Protein AF-A0AB37HVE2-F1 (afdb_monomer_lite)

Secondary structure (DSSP, 8-state):
-HHHHHHHHHHHHHHHHHHHHHHHHHHHHHHHH---EEEEEPPTT-EEEETTEEEEEEEEEEEEETTEEEEEEEEEEEEETT--TTHHHHHHHHEEEEETTEEE----EEEEEEEEEE-SSTTEEEEEEEEEEEEE-TTTTSEEEEEEEEEEEETTEEEEEEEEEEEETTEE-

Sequence (173 aa):
MKKTLVITVLVVLIISIGSIGYRQYVKANEKFTDYELKKEEIQLNHNHEISVGKLKISNLDAYTVSNEITIDMDMTILKNKGSKDEFEKNLDGAFILLVDDLYDTSGGKYELKNSKYKTASVTYDKYEARLSFSTNLDNIKGKHKLKVVYLDRNGHKLKKLYLPIRVDGGKIV

Structure (mmCIF, N/CA/C/O backbone):
data_AF-A0AB37HVE2-F1
#
_entry.id   AF-A0AB37HVE2-F1
#
loop_
_atom_site.group_PDB
_atom_site.id
_atom_site.type_symbol
_atom_site.label_atom_id
_atom_site.label_alt_id
_atom_site.label_comp_id
_atom_site.label_asym_id
_atom_site.label_entity_id
_atom_site.label_seq_id
_atom_site.pdbx_PDB_ins_code
_atom_site.Cartn_x
_atom_site.Cartn_y
_atom_site.Cartn_z
_atom_site.occupancy
_atom_site.B_iso_or_equiv
_atom_site.auth_seq_id
_atom_site.auth_comp_id
_atom_site.auth_asym_id
_atom_site.auth_atom_id
_atom_site.pdbx_PDB_model_num
ATOM 1 N N . MET A 1 1 ? -27.676 -40.893 53.758 1.00 58.78 1 MET A N 1
ATOM 2 C CA . MET A 1 1 ? -27.750 -39.423 53.572 1.00 58.78 1 MET A CA 1
ATOM 3 C C . MET A 1 1 ? -26.410 -38.766 53.238 1.00 58.78 1 MET A C 1
ATOM 5 O O . MET A 1 1 ? -26.345 -38.134 52.195 1.00 58.78 1 MET A O 1
ATOM 9 N N . LYS A 1 2 ? -25.333 -38.925 54.031 1.00 61.59 2 LYS A N 1
ATOM 10 C CA . LYS A 1 2 ? -24.043 -38.240 53.763 1.00 61.59 2 LYS A CA 1
ATOM 11 C C . LYS A 1 2 ? -23.417 -38.547 52.386 1.00 61.59 2 LYS A C 1
ATOM 13 O O . LYS A 1 2 ? -22.980 -37.623 51.718 1.00 61.59 2 LYS A O 1
ATOM 18 N N . LYS A 1 3 ? -23.425 -39.809 51.926 1.00 60.00 3 LYS A N 1
ATOM 19 C CA . LYS A 1 3 ? -22.863 -40.196 50.609 1.00 60.00 3 LYS A CA 1
ATOM 20 C C . LYS A 1 3 ? -23.624 -39.585 49.424 1.00 60.00 3 LYS A C 1
ATOM 22 O O . LYS A 1 3 ? -22.999 -39.081 48.502 1.00 60.00 3 LYS A O 1
ATOM 27 N N . THR A 1 4 ? -24.956 -39.586 49.477 1.00 72.38 4 THR A N 1
ATOM 28 C CA . THR A 1 4 ? -25.814 -39.004 48.434 1.00 72.38 4 THR A CA 1
ATOM 29 C C . THR A 1 4 ? -25.594 -37.498 48.318 1.00 72.38 4 THR A C 1
ATOM 31 O O . THR A 1 4 ? -25.423 -36.999 47.217 1.00 72.38 4 THR A O 1
ATOM 34 N N . LEU A 1 5 ? -25.496 -36.793 49.452 1.00 75.12 5 LEU A N 1
ATOM 35 C CA . LEU A 1 5 ? -25.232 -35.352 49.481 1.00 75.12 5 LEU A CA 1
ATOM 36 C C . LEU A 1 5 ? -23.874 -35.002 48.848 1.00 75.12 5 LEU A C 1
ATOM 38 O O . LEU A 1 5 ? -23.789 -34.074 48.051 1.00 75.12 5 LEU A O 1
ATOM 42 N N . VAL A 1 6 ? -22.825 -35.771 49.162 1.00 76.19 6 VAL A N 1
ATOM 43 C CA . VAL A 1 6 ? -21.477 -35.568 48.602 1.00 76.19 6 VAL A CA 1
ATOM 44 C C . VAL A 1 6 ? -21.468 -35.775 47.087 1.00 76.19 6 VAL A C 1
ATOM 46 O O . VAL A 1 6 ? -20.886 -34.965 46.372 1.00 76.19 6 VAL A O 1
ATOM 49 N N . ILE A 1 7 ? -22.151 -36.810 46.588 1.00 77.25 7 ILE A N 1
ATOM 50 C CA . ILE A 1 7 ? -22.253 -37.077 45.147 1.00 77.25 7 ILE A CA 1
ATOM 51 C C . ILE A 1 7 ? -22.997 -35.939 44.439 1.00 77.25 7 ILE A C 1
ATOM 53 O O . ILE A 1 7 ? -22.519 -35.446 43.420 1.00 77.25 7 ILE A O 1
ATOM 57 N N . THR A 1 8 ? -24.116 -35.466 44.993 1.00 78.44 8 THR A N 1
ATOM 58 C CA . THR A 1 8 ? -24.881 -34.359 44.401 1.00 78.44 8 THR A CA 1
ATOM 59 C C . THR A 1 8 ? -24.060 -33.070 44.339 1.00 78.44 8 THR A C 1
ATOM 61 O O . THR A 1 8 ? -24.053 -32.401 43.309 1.00 78.44 8 THR A O 1
ATOM 64 N N . VAL A 1 9 ? -23.315 -32.741 45.401 1.00 78.94 9 VAL A N 1
ATOM 65 C CA . VAL A 1 9 ? -22.425 -31.567 45.418 1.00 78.94 9 VAL A CA 1
ATOM 66 C C . VAL A 1 9 ? -21.319 -31.699 44.367 1.00 78.94 9 VAL A C 1
ATOM 68 O O . VAL A 1 9 ? -21.040 -30.733 43.659 1.00 78.94 9 VAL A O 1
ATOM 71 N N . LEU A 1 10 ? -20.733 -32.890 44.206 1.00 77.50 10 LEU A N 1
ATOM 72 C CA . LEU A 1 10 ? 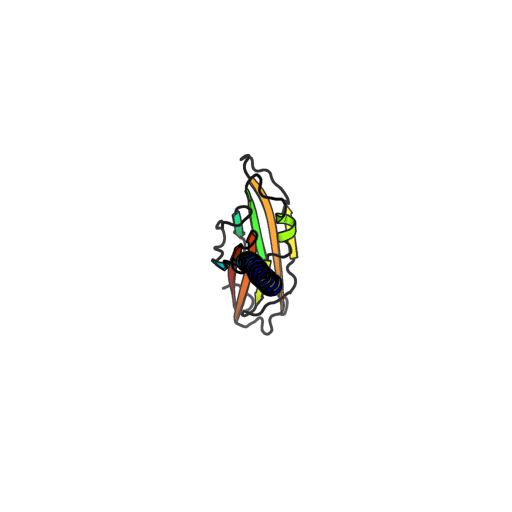-19.679 -33.134 43.219 1.00 77.50 10 LEU A CA 1
ATOM 73 C C . LEU A 1 10 ? -20.185 -32.952 41.779 1.00 77.50 10 LEU A C 1
ATOM 75 O O . LEU A 1 10 ? -19.526 -32.307 40.967 1.00 77.50 10 LEU A O 1
ATOM 79 N N . VAL A 1 11 ? -21.377 -33.473 41.476 1.00 80.75 11 VAL A N 1
ATOM 80 C CA . VAL A 1 11 ? -22.006 -33.352 40.151 1.00 80.75 11 VAL A CA 1
ATOM 81 C C . VAL A 1 11 ? -22.309 -31.889 39.821 1.00 80.75 11 VAL A C 1
ATOM 83 O O . VAL A 1 11 ? -21.986 -31.428 38.727 1.00 80.75 11 VAL A O 1
ATOM 86 N N . VAL A 1 12 ? -22.856 -31.129 40.775 1.00 80.81 1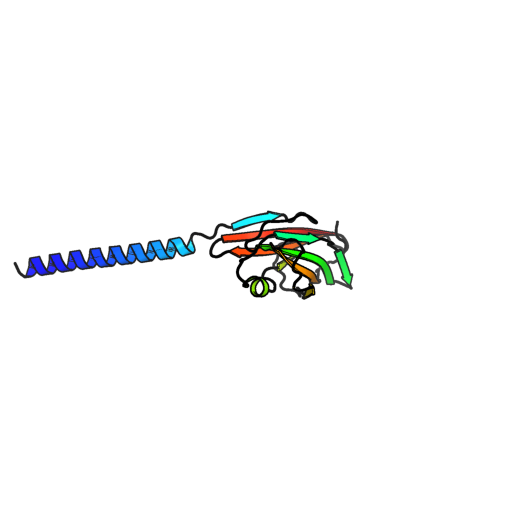2 VAL A N 1
ATOM 87 C CA . VAL A 1 12 ? -23.128 -29.693 40.591 1.00 80.81 12 VAL A CA 1
ATOM 88 C C . VAL A 1 12 ? -21.833 -28.909 40.366 1.00 80.81 12 VAL A C 1
ATOM 90 O O . VAL A 1 12 ? -21.795 -28.028 39.504 1.00 80.81 12 VAL A O 1
ATOM 93 N N . LEU A 1 13 ? -20.754 -29.247 41.076 1.00 77.62 13 LEU A N 1
ATOM 94 C CA . LEU A 1 13 ? -19.455 -28.592 40.913 1.00 77.62 13 LEU A CA 1
ATOM 95 C C . LEU A 1 13 ? -18.873 -28.828 39.509 1.00 77.62 13 LEU A C 1
ATOM 97 O O . LEU A 1 13 ? -18.438 -27.880 38.859 1.00 77.62 13 LEU A O 1
ATOM 101 N N . ILE A 1 14 ? -18.925 -30.069 39.013 1.00 78.31 14 ILE A N 1
ATOM 102 C CA . ILE A 1 14 ? -18.429 -30.444 37.678 1.00 78.31 14 ILE A CA 1
ATOM 103 C C . ILE A 1 14 ? -19.202 -29.703 36.582 1.00 78.31 14 ILE A C 1
ATOM 105 O O . ILE A 1 14 ? -18.589 -29.115 35.690 1.00 78.31 14 ILE A O 1
ATOM 109 N N . ILE A 1 15 ? -20.536 -29.667 36.670 1.00 78.62 15 ILE A N 1
ATOM 110 C CA . ILE A 1 15 ? -21.380 -28.943 35.706 1.00 78.62 15 ILE A CA 1
ATOM 111 C C . ILE A 1 15 ? -21.066 -27.443 35.740 1.00 78.62 15 ILE A C 1
ATOM 113 O O . ILE A 1 15 ? -20.951 -26.809 34.689 1.00 78.62 15 ILE A O 1
ATOM 117 N N . SER A 1 16 ? -20.872 -26.871 36.930 1.00 71.56 16 SER A N 1
ATOM 118 C CA . SER A 1 16 ? -20.556 -25.448 37.097 1.00 71.56 16 SER A CA 1
ATOM 119 C C . SER A 1 16 ? -19.202 -25.089 36.476 1.00 71.56 16 SER A C 1
ATOM 121 O O . SER A 1 16 ? -19.110 -24.124 35.717 1.00 71.56 16 SER A O 1
ATOM 123 N N . ILE A 1 17 ? -18.166 -25.898 36.723 1.00 77.50 17 ILE A N 1
ATOM 124 C CA . ILE A 1 17 ? -16.824 -25.706 36.151 1.00 77.50 17 ILE A CA 1
ATOM 125 C C . ILE A 1 17 ? -16.862 -25.864 34.626 1.00 77.50 17 ILE A C 1
ATOM 127 O O . ILE A 1 17 ? -16.314 -25.021 33.916 1.00 77.50 17 ILE A O 1
ATOM 131 N N . GLY A 1 18 ? -17.565 -26.879 34.110 1.00 71.69 18 GLY A N 1
ATOM 132 C CA . GLY A 1 18 ? -17.742 -27.080 32.669 1.00 71.69 18 GLY A CA 1
ATOM 133 C C . GLY A 1 18 ? -18.472 -25.916 31.992 1.00 71.69 18 GLY A C 1
ATOM 134 O O . GLY A 1 18 ? -18.054 -25.457 30.933 1.00 71.69 18 GLY A O 1
ATOM 135 N N . SER A 1 19 ? -19.501 -25.362 32.638 1.00 73.69 19 SER A N 1
ATOM 136 C CA . SER A 1 19 ? -20.254 -24.203 32.134 1.00 73.69 19 SER A CA 1
ATOM 137 C C . SER A 1 19 ? -19.402 -22.933 32.070 1.00 73.69 19 SER A C 1
ATOM 139 O O . SER A 1 19 ? -19.464 -22.182 31.095 1.00 73.69 19 SER A O 1
ATOM 141 N N . ILE A 1 20 ? -18.595 -22.683 33.107 1.00 79.12 20 ILE A N 1
ATOM 142 C CA . ILE A 1 20 ? -17.684 -21.531 33.170 1.00 79.12 20 ILE A CA 1
ATOM 143 C C . ILE A 1 20 ? -16.569 -21.688 32.133 1.00 79.12 20 ILE A C 1
ATOM 145 O O . ILE A 1 20 ? -16.281 -20.741 31.401 1.00 79.12 20 ILE A O 1
ATOM 149 N N . GLY A 1 21 ? -15.989 -22.886 32.027 1.00 69.88 21 GLY A N 1
ATOM 150 C CA . GLY A 1 21 ? -14.978 -23.220 31.025 1.00 69.88 21 GLY A CA 1
ATOM 151 C C . GLY A 1 21 ? -15.497 -23.037 29.600 1.00 69.88 21 GLY A C 1
ATOM 152 O O . GLY A 1 21 ? -14.840 -22.383 28.796 1.00 69.88 21 GLY A O 1
ATOM 153 N N . TYR A 1 22 ? -16.712 -23.508 29.309 1.00 70.56 22 TYR A N 1
ATOM 154 C CA . TYR A 1 22 ? -17.354 -23.324 28.007 1.00 70.56 22 TYR A CA 1
ATOM 155 C C . TYR A 1 22 ? -17.622 -21.847 27.692 1.00 70.56 22 TYR A C 1
ATOM 157 O O . TYR A 1 22 ? -17.319 -21.394 26.594 1.00 70.56 22 TYR A O 1
ATOM 165 N N . ARG A 1 23 ? -18.111 -21.049 28.652 1.00 70.06 23 ARG A N 1
ATOM 166 C CA . ARG A 1 23 ? -18.291 -19.598 28.448 1.00 70.06 23 ARG A CA 1
ATOM 167 C C . ARG A 1 23 ? -16.971 -18.875 28.193 1.00 70.06 23 ARG A C 1
ATOM 169 O O . ARG A 1 23 ? -16.925 -17.996 27.340 1.00 70.06 23 ARG A O 1
ATOM 176 N N . GLN A 1 24 ? -15.909 -19.228 28.917 1.00 67.88 24 GLN A N 1
ATOM 177 C CA . GLN A 1 24 ? -14.571 -18.669 28.697 1.00 67.88 24 GLN A CA 1
ATOM 178 C C . GLN A 1 24 ? -14.021 -19.083 27.326 1.00 67.88 24 GLN A C 1
ATOM 180 O O . GLN A 1 24 ? -13.459 -18.246 26.627 1.00 67.88 24 GLN A O 1
ATOM 185 N N . TYR A 1 25 ? -14.243 -20.337 26.920 1.00 66.88 25 TYR A N 1
ATOM 186 C CA . TYR A 1 25 ? -13.885 -20.853 25.601 1.00 66.88 25 TYR A CA 1
ATOM 187 C C . TYR A 1 25 ? -14.626 -20.113 24.483 1.00 66.88 25 TYR A C 1
ATOM 189 O O . TYR A 1 25 ? -13.975 -19.590 23.588 1.00 66.88 25 TYR A O 1
ATOM 197 N N . VAL A 1 26 ? -15.954 -19.978 24.562 1.00 66.31 26 VAL A N 1
ATOM 198 C CA . VAL A 1 26 ? -16.757 -19.228 23.578 1.00 66.31 26 VAL A CA 1
ATOM 199 C C . VAL A 1 26 ? -16.319 -17.767 23.520 1.00 66.31 26 VAL A C 1
ATOM 201 O O . VAL A 1 26 ? -16.065 -17.260 22.438 1.00 66.31 26 VAL A O 1
ATOM 204 N N . LYS A 1 27 ? -16.120 -17.109 24.667 1.00 65.75 27 LYS A N 1
ATOM 205 C CA . LYS A 1 27 ? -15.671 -15.709 24.731 1.00 65.75 27 LYS A CA 1
ATOM 206 C C . LYS A 1 27 ? -14.254 -15.508 24.183 1.00 65.75 27 LYS A C 1
ATOM 208 O O . LYS A 1 27 ? -13.944 -14.447 23.643 1.00 65.75 27 LYS A O 1
ATOM 213 N N . ALA A 1 28 ? -13.373 -16.495 24.347 1.00 58.66 28 ALA A N 1
ATOM 214 C CA . ALA A 1 28 ? -12.056 -16.490 23.722 1.00 58.66 28 ALA A CA 1
ATOM 215 C C . ALA A 1 28 ? -12.180 -16.711 22.211 1.00 58.66 28 ALA A C 1
ATOM 217 O O . ALA A 1 28 ? -11.572 -15.974 21.446 1.00 58.66 28 ALA A O 1
ATOM 218 N N . ASN A 1 29 ? -13.010 -17.660 21.777 1.00 54.19 29 ASN A N 1
ATOM 219 C CA . ASN A 1 29 ? -13.188 -17.975 20.366 1.00 54.19 29 ASN A CA 1
ATOM 220 C C . ASN A 1 29 ? -13.868 -16.826 19.607 1.00 54.19 29 ASN A C 1
ATOM 222 O O . ASN A 1 29 ? -13.392 -16.457 18.544 1.00 54.19 29 ASN A O 1
ATOM 226 N N . GLU A 1 30 ? -14.880 -16.163 20.171 1.00 56.31 30 GLU A N 1
ATOM 227 C CA . GLU A 1 30 ? -15.478 -14.936 19.613 1.00 56.31 30 GLU A CA 1
ATOM 228 C C . GLU A 1 30 ? -14.417 -13.850 19.361 1.00 56.31 30 GLU A C 1
ATOM 230 O O . GLU A 1 30 ? -14.417 -13.228 18.305 1.00 56.31 30 GLU A O 1
ATOM 235 N N . LYS A 1 31 ? -13.427 -13.693 20.255 1.00 52.41 31 LYS A N 1
ATOM 236 C CA . LYS A 1 31 ? -12.290 -12.779 20.028 1.00 52.41 31 LYS A CA 1
ATOM 237 C C . LYS A 1 31 ? -11.353 -13.213 18.894 1.00 52.41 31 LYS A C 1
ATOM 239 O O . LYS A 1 31 ? -10.657 -12.367 18.344 1.00 52.41 31 LYS A O 1
ATOM 244 N N . PHE A 1 32 ? -11.289 -14.499 18.553 1.00 50.22 32 PHE A N 1
ATOM 245 C CA . PHE A 1 32 ? -10.448 -15.008 17.460 1.00 50.22 32 PHE A CA 1
ATOM 246 C C . PHE A 1 32 ? -11.199 -15.165 16.130 1.00 50.22 32 PHE A C 1
ATOM 248 O O . PHE A 1 32 ? -10.555 -15.184 15.085 1.00 50.22 32 PHE A O 1
ATOM 255 N N . THR A 1 33 ? -12.533 -15.252 16.141 1.00 49.50 33 THR A N 1
ATOM 256 C CA . THR A 1 33 ? -13.334 -15.527 14.930 1.00 49.50 33 THR A CA 1
ATOM 257 C C . THR A 1 33 ? -13.711 -14.259 14.148 1.00 49.50 33 THR A C 1
ATOM 259 O O . THR A 1 33 ? -14.178 -14.355 13.019 1.00 49.50 33 THR A O 1
ATOM 262 N N . ASP A 1 34 ? -13.449 -13.069 14.693 1.00 53.66 34 ASP A N 1
ATOM 263 C CA . ASP A 1 34 ? -13.893 -11.782 14.130 1.00 53.66 34 ASP A CA 1
ATOM 264 C C . ASP A 1 34 ? -12.927 -11.145 13.105 1.00 53.66 34 ASP A C 1
ATOM 266 O O . ASP A 1 34 ? -12.991 -9.941 12.840 1.00 53.66 34 ASP A O 1
ATOM 270 N N . TYR A 1 35 ? -12.037 -11.935 12.491 1.00 57.47 35 TYR A N 1
ATOM 271 C CA . TYR A 1 35 ? -11.183 -11.453 11.399 1.00 57.47 35 TYR A CA 1
ATOM 272 C C . TYR A 1 35 ? -11.958 -11.347 10.083 1.00 57.47 35 TYR A C 1
ATOM 274 O O . TYR A 1 35 ? -11.828 -12.168 9.175 1.00 57.47 35 TYR A O 1
ATOM 282 N N . GLU A 1 36 ? -12.758 -10.292 9.957 1.00 65.00 36 GLU A N 1
ATOM 283 C CA . GLU A 1 36 ? -13.361 -9.908 8.684 1.00 65.00 36 GLU A CA 1
ATOM 284 C C . GLU A 1 36 ? -12.275 -9.298 7.779 1.00 65.00 36 GLU A C 1
ATOM 286 O O . GLU A 1 36 ? -11.819 -8.175 8.012 1.00 65.00 36 GLU A O 1
ATOM 291 N N . LEU A 1 37 ? -11.847 -10.046 6.751 1.00 75.25 37 LEU A N 1
ATOM 292 C CA . LEU A 1 37 ? -10.936 -9.551 5.717 1.00 75.25 37 LEU A CA 1
ATOM 293 C C . LEU A 1 37 ? -11.727 -8.912 4.572 1.00 75.25 37 LEU A C 1
ATOM 295 O O . LEU A 1 37 ? -12.303 -9.613 3.738 1.00 75.25 37 LEU A O 1
ATOM 299 N N . LYS A 1 38 ? -11.673 -7.584 4.463 1.00 82.94 38 LYS A N 1
ATOM 300 C CA . LYS A 1 38 ? -12.159 -6.860 3.275 1.00 82.94 38 LYS A CA 1
ATOM 301 C C . LYS A 1 38 ? -11.013 -6.606 2.308 1.00 82.94 38 LYS A C 1
ATOM 303 O O . LYS A 1 38 ? -9.920 -6.250 2.737 1.00 82.94 38 LYS A O 1
ATOM 308 N N . LYS A 1 39 ? -11.253 -6.780 1.008 1.00 87.56 39 LYS A N 1
ATOM 309 C CA . LYS A 1 39 ? -10.282 -6.477 -0.053 1.00 87.56 39 LYS A CA 1
ATOM 310 C C . LYS A 1 39 ? -10.817 -5.344 -0.916 1.00 87.56 39 LYS A C 1
ATOM 312 O O . LYS A 1 39 ? -11.971 -5.393 -1.326 1.00 87.56 39 LYS A O 1
ATOM 317 N N . GLU A 1 40 ? -9.975 -4.364 -1.202 1.00 90.88 40 GLU A N 1
ATOM 318 C CA . GLU A 1 40 ? -10.311 -3.214 -2.038 1.00 90.88 40 GLU A CA 1
ATOM 319 C C . GLU A 1 40 ? -9.146 -2.896 -2.974 1.00 90.88 40 GLU A C 1
ATOM 321 O O . GLU A 1 40 ? -7.990 -2.887 -2.551 1.00 90.88 40 GLU A O 1
ATOM 326 N N . GLU A 1 41 ? -9.450 -2.665 -4.247 1.00 92.94 41 GLU A N 1
ATOM 327 C CA . GLU A 1 41 ? -8.459 -2.215 -5.221 1.00 92.94 41 GLU A CA 1
ATOM 328 C C . GLU A 1 41 ? -8.235 -0.705 -5.079 1.00 92.94 41 GLU A C 1
ATOM 330 O O . GLU A 1 41 ? -9.190 0.072 -5.011 1.00 92.94 41 GLU A O 1
ATOM 335 N N . ILE A 1 42 ? -6.970 -0.295 -5.026 1.00 92.06 42 ILE A N 1
ATOM 336 C CA . ILE A 1 42 ? -6.573 1.108 -4.989 1.00 92.06 42 ILE A CA 1
ATOM 337 C C . ILE A 1 42 ? -6.738 1.686 -6.390 1.00 92.06 42 ILE A C 1
ATOM 339 O O . ILE A 1 42 ? -6.110 1.234 -7.345 1.00 92.06 42 ILE A O 1
ATOM 343 N N . GLN A 1 43 ? -7.537 2.741 -6.483 1.00 93.62 43 GLN A N 1
ATOM 344 C CA . GLN A 1 43 ? -7.658 3.571 -7.666 1.00 93.62 43 GLN A CA 1
ATOM 345 C C . GLN A 1 43 ? -6.729 4.767 -7.487 1.00 93.62 43 GLN A C 1
ATOM 347 O O . GLN A 1 43 ? -6.860 5.547 -6.541 1.00 93.62 43 GLN A O 1
ATOM 352 N N . LEU A 1 44 ? -5.772 4.926 -8.401 1.00 92.56 44 LEU A N 1
ATOM 353 C CA . LEU A 1 44 ? -4.849 6.055 -8.343 1.00 92.56 44 LEU A CA 1
ATOM 354 C C . LEU A 1 44 ? -5.618 7.377 -8.315 1.00 92.56 44 LEU A C 1
ATOM 356 O O . LEU A 1 44 ? -6.646 7.550 -8.970 1.00 92.56 44 LEU A O 1
ATOM 360 N N . ASN A 1 45 ? -5.094 8.320 -7.545 1.00 93.94 45 ASN A N 1
ATOM 361 C CA . ASN A 1 45 ? -5.657 9.643 -7.322 1.00 93.94 45 ASN A CA 1
ATOM 362 C C . ASN A 1 45 ? -7.032 9.688 -6.623 1.00 93.94 45 ASN A C 1
ATOM 364 O O . ASN A 1 45 ? -7.576 10.785 -6.473 1.00 93.94 45 ASN A O 1
ATOM 368 N N . HIS A 1 46 ? -7.549 8.561 -6.126 1.00 94.31 46 HIS A N 1
ATOM 369 C CA . HIS A 1 46 ? -8.802 8.487 -5.374 1.00 94.31 46 HIS A CA 1
ATOM 370 C C . HIS A 1 46 ? -8.559 8.294 -3.872 1.00 94.31 46 HIS A C 1
ATOM 372 O O . HIS A 1 46 ? -7.515 7.805 -3.443 1.00 94.31 46 HIS A O 1
ATOM 378 N N . ASN A 1 47 ? -9.535 8.724 -3.068 1.00 93.12 47 ASN A N 1
ATOM 379 C CA . ASN A 1 47 ? -9.515 8.523 -1.623 1.00 93.12 47 ASN A CA 1
ATOM 380 C C . ASN A 1 47 ? -10.150 7.177 -1.276 1.00 93.12 47 ASN A C 1
ATOM 382 O O . ASN A 1 47 ? -11.276 6.899 -1.683 1.00 93.12 47 ASN A O 1
ATOM 386 N N . HIS A 1 48 ? -9.465 6.415 -0.436 1.00 91.06 48 HIS A N 1
ATOM 387 C CA . HIS A 1 48 ? -9.917 5.148 0.107 1.00 91.06 48 HIS A CA 1
ATOM 388 C C . HIS A 1 48 ? -10.063 5.259 1.623 1.00 91.06 48 HIS A C 1
ATOM 390 O O . HIS A 1 48 ? -9.148 5.713 2.312 1.00 91.06 48 HIS A O 1
ATOM 396 N N . GLU A 1 49 ? -11.214 4.853 2.153 1.00 88.62 49 GLU A N 1
ATOM 397 C CA . GLU A 1 49 ? -11.463 4.888 3.597 1.00 88.62 49 GLU A CA 1
ATOM 398 C C . GLU A 1 49 ? -10.580 3.855 4.314 1.00 88.62 49 GLU A C 1
ATOM 400 O O . GLU A 1 49 ? -10.552 2.680 3.935 1.00 88.62 49 GLU A O 1
ATOM 405 N N . ILE A 1 50 ? -9.883 4.286 5.359 1.00 84.19 50 ILE A N 1
ATOM 406 C CA . ILE A 1 50 ? -9.045 3.464 6.237 1.00 84.19 50 ILE A CA 1
ATOM 407 C C . ILE A 1 50 ? -9.387 3.773 7.701 1.00 84.19 50 ILE A C 1
ATOM 409 O O . ILE A 1 50 ? -10.046 4.766 8.008 1.00 84.19 50 ILE A O 1
ATOM 413 N N . SER A 1 51 ? -8.940 2.943 8.636 1.00 80.69 51 SER A N 1
ATOM 414 C CA . SER A 1 51 ? -9.310 3.026 10.056 1.00 80.69 51 SER A CA 1
ATOM 415 C C . SER A 1 51 ? -9.054 4.386 10.710 1.00 80.69 51 SER A C 1
ATOM 417 O O . SER A 1 51 ? -9.813 4.809 11.582 1.00 80.69 51 SER A O 1
ATOM 419 N N . VAL A 1 52 ? -8.008 5.086 10.273 1.00 80.25 52 VAL A N 1
ATOM 420 C CA . VAL A 1 52 ? -7.598 6.387 10.818 1.00 80.25 52 VAL A CA 1
ATOM 421 C C . VAL A 1 52 ? -8.110 7.583 10.008 1.00 80.25 52 VAL A C 1
ATOM 423 O O . VAL A 1 52 ? -7.944 8.721 10.446 1.00 80.25 52 VAL A O 1
ATOM 426 N N . GLY A 1 53 ? -8.731 7.368 8.845 1.00 85.00 53 GLY A N 1
ATOM 427 C CA . GLY A 1 53 ? -9.131 8.443 7.939 1.00 85.00 53 GLY A CA 1
ATOM 428 C C . GLY A 1 53 ? -9.160 8.006 6.478 1.00 85.00 53 GLY A C 1
ATOM 429 O O . GLY A 1 53 ? -9.761 6.991 6.148 1.00 85.00 53 GLY A O 1
ATOM 430 N N . LYS A 1 54 ? -8.517 8.767 5.590 1.00 88.31 54 LYS A N 1
ATOM 431 C CA . LYS A 1 54 ? -8.516 8.486 4.144 1.00 88.31 54 LYS A CA 1
ATOM 432 C C . LYS A 1 54 ? -7.103 8.348 3.603 1.00 88.31 54 LYS A C 1
ATOM 434 O O . LYS A 1 54 ? -6.280 9.219 3.867 1.00 88.31 54 LYS A O 1
ATOM 439 N N . LEU A 1 55 ? -6.858 7.298 2.826 1.00 89.25 55 LEU A N 1
ATOM 440 C CA . LEU A 1 55 ? -5.627 7.049 2.079 1.00 89.25 55 LEU A CA 1
ATOM 441 C C . LEU A 1 55 ? -5.814 7.430 0.611 1.00 89.25 55 LEU A C 1
ATOM 443 O O . LEU A 1 55 ? -6.796 7.037 -0.011 1.00 89.25 55 LEU A O 1
ATOM 447 N N . LYS A 1 56 ? -4.835 8.121 0.039 1.00 92.69 56 LYS A N 1
ATOM 448 C CA . LYS A 1 56 ? -4.717 8.358 -1.398 1.00 92.69 56 LYS A CA 1
ATOM 449 C C . LYS A 1 56 ? -3.314 7.984 -1.859 1.00 92.69 56 LYS A C 1
ATOM 451 O O . LYS A 1 56 ? -2.341 8.418 -1.246 1.00 92.69 56 LYS A O 1
ATOM 456 N N . ILE A 1 57 ? -3.234 7.223 -2.948 1.00 91.81 57 ILE A N 1
ATOM 457 C CA . ILE A 1 57 ? -1.988 6.940 -3.669 1.00 91.81 57 ILE A CA 1
ATOM 458 C C . ILE A 1 57 ? -2.018 7.676 -5.008 1.00 91.81 57 ILE A C 1
ATOM 460 O O . ILE A 1 57 ? -3.046 7.712 -5.689 1.00 91.81 57 ILE A O 1
ATOM 464 N N . SER A 1 58 ? -0.903 8.290 -5.379 1.00 93.44 58 SER A N 1
ATOM 465 C CA . SER A 1 58 ? -0.754 9.113 -6.582 1.00 93.44 58 SER A CA 1
ATOM 466 C C . SER A 1 58 ? 0.668 9.033 -7.129 1.00 93.44 58 SER A C 1
ATOM 468 O O . SER A 1 58 ? 1.547 8.497 -6.463 1.00 93.44 58 SER A O 1
ATOM 470 N N . ASN A 1 59 ? 0.893 9.592 -8.323 1.00 92.19 59 ASN A N 1
ATOM 471 C CA . ASN A 1 59 ? 2.223 9.722 -8.933 1.00 92.19 59 ASN A CA 1
ATOM 472 C C . ASN A 1 59 ? 3.007 8.399 -8.971 1.00 92.19 59 ASN A C 1
ATOM 474 O O . ASN A 1 59 ? 4.178 8.367 -8.610 1.00 92.19 59 ASN A O 1
ATOM 478 N N . LEU A 1 60 ? 2.327 7.314 -9.358 1.00 91.75 60 LEU A N 1
ATOM 479 C CA . LEU A 1 60 ? 2.957 6.012 -9.538 1.00 91.75 60 LEU A CA 1
ATOM 480 C C . LEU A 1 60 ? 3.944 6.085 -10.705 1.00 91.75 60 LEU A C 1
ATOM 482 O O . LEU A 1 60 ? 3.547 6.419 -11.822 1.00 91.75 60 LEU A O 1
ATOM 486 N N . ASP A 1 61 ? 5.188 5.724 -10.440 1.00 89.94 61 ASP A N 1
ATOM 487 C CA . ASP A 1 61 ? 6.255 5.639 -11.425 1.00 89.94 61 ASP A CA 1
ATOM 488 C C . ASP A 1 61 ? 7.111 4.396 -11.160 1.00 89.94 61 ASP A C 1
ATOM 490 O O . ASP A 1 61 ? 7.108 3.842 -10.056 1.00 89.94 61 ASP A O 1
ATOM 494 N N . ALA A 1 62 ? 7.840 3.943 -12.172 1.00 88.06 62 ALA A N 1
ATOM 495 C CA . ALA A 1 62 ? 8.861 2.930 -11.987 1.00 88.06 62 ALA A CA 1
ATOM 496 C C . ALA A 1 62 ? 10.042 3.149 -12.921 1.00 88.06 62 ALA A C 1
ATOM 498 O O . ALA A 1 62 ? 9.896 3.539 -14.080 1.00 88.06 62 ALA A O 1
ATOM 499 N N . TYR A 1 63 ? 11.222 2.811 -12.421 1.00 88.50 63 TYR A N 1
ATOM 500 C CA . TYR A 1 63 ? 12.446 2.800 -13.201 1.00 88.50 63 TYR A CA 1
ATOM 501 C C . TYR A 1 63 ? 13.246 1.540 -12.910 1.00 88.50 63 TYR A C 1
ATOM 503 O O . TYR A 1 63 ? 13.093 0.900 -11.870 1.00 88.50 63 TYR A O 1
ATOM 511 N N . THR A 1 64 ? 14.120 1.191 -13.845 1.00 87.12 64 THR A N 1
ATOM 512 C CA . THR A 1 64 ? 14.923 -0.026 -13.763 1.00 87.12 64 THR A CA 1
ATOM 513 C C . THR A 1 64 ? 16.397 0.286 -13.888 1.00 87.12 64 THR A C 1
ATOM 515 O O . THR A 1 64 ? 16.801 1.018 -14.796 1.00 87.12 64 THR A O 1
ATOM 518 N N . VAL A 1 65 ? 17.203 -0.324 -13.026 1.00 88.00 65 VAL A N 1
ATOM 519 C CA . VAL A 1 65 ? 18.662 -0.295 -13.102 1.00 88.00 65 VAL A CA 1
ATOM 520 C C . VAL A 1 65 ? 19.150 -1.738 -13.088 1.00 88.00 65 VAL A C 1
ATOM 522 O O . VAL A 1 65 ? 18.972 -2.461 -12.113 1.00 88.00 65 VAL A O 1
ATOM 525 N N . SER A 1 66 ? 19.765 -2.175 -14.187 1.00 86.75 66 SER A N 1
ATOM 526 C CA . SER A 1 66 ? 20.159 -3.578 -14.380 1.00 86.75 66 SER A CA 1
ATOM 527 C C . SER A 1 66 ? 18.956 -4.530 -14.277 1.00 86.75 66 SER A C 1
ATOM 529 O O . SER A 1 66 ? 18.112 -4.505 -15.169 1.00 86.75 66 SER A O 1
ATOM 531 N N . ASN A 1 67 ? 18.870 -5.341 -13.216 1.00 84.88 67 ASN A N 1
ATOM 532 C CA . ASN A 1 67 ? 17.765 -6.272 -12.954 1.00 84.88 67 ASN A CA 1
ATOM 533 C C . ASN A 1 67 ? 16.879 -5.823 -11.782 1.00 84.88 67 ASN A C 1
ATOM 535 O O . ASN A 1 67 ? 15.942 -6.531 -11.418 1.00 84.88 67 ASN A O 1
ATOM 539 N N . GLU A 1 68 ? 17.164 -4.661 -11.197 1.00 86.38 68 GLU A N 1
ATOM 540 C CA . GLU A 1 68 ? 16.378 -4.088 -10.116 1.00 86.38 68 GLU A CA 1
ATOM 541 C C . GLU A 1 68 ? 15.337 -3.136 -10.701 1.00 86.38 68 GLU A C 1
ATOM 543 O O . GLU A 1 68 ? 15.659 -2.255 -11.505 1.00 86.38 68 GLU A O 1
ATOM 548 N N . ILE A 1 69 ? 14.082 -3.320 -10.304 1.00 86.25 69 ILE A N 1
ATOM 549 C CA . ILE A 1 69 ? 13.015 -2.354 -10.535 1.00 86.25 69 ILE A CA 1
ATOM 550 C C . ILE A 1 69 ? 12.731 -1.618 -9.235 1.00 86.25 69 ILE A C 1
ATOM 552 O O . ILE A 1 69 ? 12.562 -2.241 -8.189 1.00 86.25 69 ILE A O 1
ATOM 556 N N . THR A 1 70 ? 12.630 -0.299 -9.325 1.00 88.12 70 THR A N 1
ATOM 557 C CA . THR A 1 70 ? 12.148 0.550 -8.242 1.00 88.12 70 THR A CA 1
ATOM 558 C C . THR A 1 70 ? 10.799 1.125 -8.629 1.00 88.12 70 THR A C 1
ATOM 560 O O . THR A 1 70 ? 10.661 1.716 -9.698 1.00 88.12 70 THR A O 1
ATOM 563 N N . ILE A 1 71 ? 9.814 0.961 -7.752 1.00 87.25 71 ILE A N 1
ATOM 564 C CA . ILE A 1 71 ? 8.480 1.543 -7.866 1.00 87.25 71 ILE A CA 1
ATOM 565 C C . ILE A 1 71 ? 8.377 2.682 -6.864 1.00 87.25 71 ILE A C 1
ATOM 567 O O . ILE A 1 71 ? 8.496 2.453 -5.661 1.00 87.25 71 ILE A O 1
ATOM 571 N N . ASP A 1 72 ? 8.072 3.874 -7.359 1.00 88.94 72 ASP A N 1
ATOM 572 C CA . ASP A 1 72 ? 7.846 5.057 -6.546 1.00 88.94 72 ASP A CA 1
ATOM 573 C C . ASP A 1 72 ? 6.383 5.490 -6.610 1.00 88.94 72 ASP A C 1
ATOM 575 O O . ASP A 1 72 ? 5.727 5.408 -7.647 1.00 88.94 72 ASP A O 1
ATOM 579 N N . MET A 1 73 ? 5.861 5.986 -5.495 1.00 90.31 73 MET A N 1
ATOM 580 C CA . MET A 1 73 ? 4.544 6.613 -5.446 1.00 90.31 73 MET A CA 1
ATOM 581 C C . MET A 1 73 ? 4.447 7.618 -4.309 1.00 90.31 73 MET A C 1
ATOM 583 O O . MET A 1 73 ? 5.144 7.529 -3.299 1.00 90.31 73 MET A O 1
ATOM 587 N N . ASP A 1 74 ? 3.515 8.547 -4.452 1.00 90.69 74 ASP A N 1
ATOM 588 C CA . ASP A 1 74 ? 3.148 9.477 -3.400 1.00 90.69 74 ASP A CA 1
ATOM 589 C C . ASP A 1 74 ? 1.938 8.963 -2.630 1.00 90.69 74 ASP A C 1
ATOM 591 O O . ASP A 1 74 ? 0.929 8.552 -3.207 1.00 90.69 74 ASP A O 1
ATOM 595 N N . MET A 1 75 ? 2.028 9.051 -1.310 1.00 87.56 75 MET A N 1
ATOM 596 C CA . MET A 1 75 ? 0.968 8.724 -0.376 1.00 87.56 75 MET A CA 1
ATOM 597 C C . MET A 1 75 ? 0.503 9.993 0.334 1.00 87.56 75 MET A C 1
ATOM 599 O O . MET A 1 75 ? 1.306 10.760 0.863 1.00 87.56 75 MET A O 1
ATOM 603 N N . THR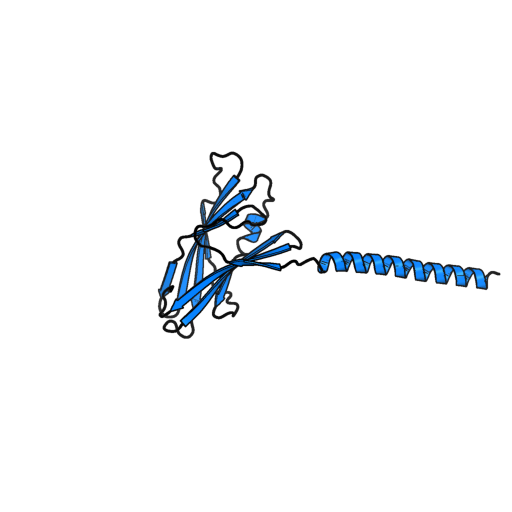 A 1 76 ? -0.811 10.187 0.403 1.00 88.38 76 THR A N 1
ATOM 604 C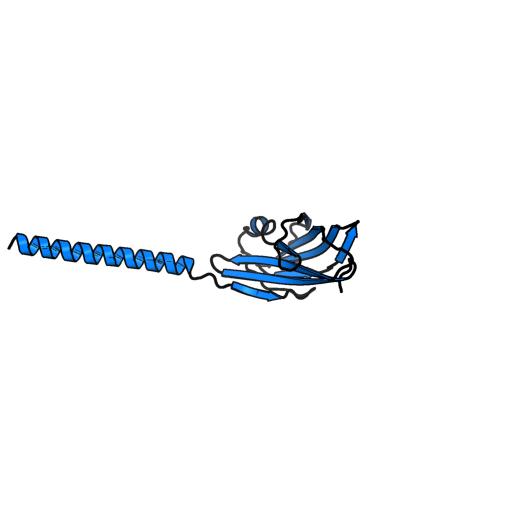 CA . THR A 1 76 ? -1.441 11.176 1.281 1.00 88.38 76 THR A CA 1
ATOM 605 C C . THR A 1 76 ? -2.405 10.482 2.227 1.00 88.38 76 THR A C 1
ATOM 607 O O . THR A 1 76 ? -3.241 9.691 1.788 1.00 88.38 76 THR A O 1
ATOM 610 N N . ILE A 1 77 ? -2.331 10.818 3.514 1.00 85.00 77 ILE A N 1
ATOM 611 C CA . ILE A 1 77 ? -3.305 10.384 4.513 1.00 85.00 77 ILE A CA 1
ATOM 612 C C . ILE A 1 77 ? -3.950 11.595 5.179 1.00 85.00 77 ILE A C 1
ATOM 614 O O . ILE A 1 77 ? -3.270 12.465 5.719 1.00 85.00 77 ILE A O 1
ATOM 618 N N . LEU A 1 78 ? -5.282 11.644 5.128 1.00 86.12 78 LEU A N 1
ATOM 619 C CA . LEU A 1 78 ? -6.109 12.627 5.823 1.00 86.12 78 LEU A CA 1
ATOM 620 C C . LEU A 1 78 ? -6.703 11.961 7.059 1.00 86.12 78 LEU A C 1
ATOM 622 O O . LEU A 1 78 ? -7.682 11.222 6.964 1.00 86.12 78 LEU A O 1
ATOM 626 N N . LYS A 1 79 ? -6.081 12.192 8.211 1.00 79.75 79 LYS A N 1
ATOM 627 C CA . LYS A 1 79 ? -6.420 11.561 9.483 1.00 79.75 79 LYS A CA 1
ATOM 628 C C . LYS A 1 79 ? -7.605 12.268 10.143 1.00 79.75 79 LYS A C 1
ATOM 630 O O . LYS A 1 79 ? -7.583 13.485 10.309 1.00 79.75 79 LYS A O 1
ATOM 635 N N . ASN A 1 80 ? -8.617 11.510 10.564 1.00 77.38 80 ASN A N 1
ATOM 636 C CA . ASN A 1 80 ? -9.793 12.036 11.263 1.00 77.38 80 ASN A CA 1
ATOM 637 C C . ASN A 1 80 ? -9.405 12.611 12.637 1.00 77.38 80 ASN A C 1
ATOM 639 O O . ASN A 1 80 ? -8.644 11.982 13.382 1.00 77.38 80 ASN A O 1
ATOM 643 N N . LYS A 1 81 ? -9.983 13.755 13.026 1.00 73.62 81 LYS A N 1
ATOM 644 C CA . LYS A 1 81 ? -9.815 14.333 14.372 1.00 73.62 81 LYS A CA 1
ATOM 645 C C . LYS A 1 81 ? -10.137 13.310 15.472 1.00 73.62 81 LYS A C 1
ATOM 647 O O . LYS A 1 81 ? -11.215 12.724 15.484 1.00 73.62 81 LYS A O 1
ATOM 652 N N . GLY A 1 82 ? -9.214 13.135 16.419 1.00 68.12 82 GLY A N 1
ATOM 653 C CA . GLY A 1 82 ? -9.385 12.241 17.573 1.00 68.12 82 GLY A CA 1
ATOM 654 C C . GLY A 1 82 ? -9.076 10.762 17.312 1.00 68.12 82 GLY A C 1
ATOM 655 O O . GLY A 1 82 ? -9.194 9.956 18.233 1.00 68.12 82 GLY A O 1
ATOM 656 N N . SER A 1 83 ? -8.656 10.385 16.099 1.00 67.94 83 SER A N 1
ATOM 657 C CA . SER A 1 83 ? -8.128 9.036 15.859 1.00 67.94 83 SER A CA 1
ATOM 658 C C . SER A 1 83 ? -6.784 8.843 16.580 1.00 67.94 83 SER A C 1
ATOM 660 O O . SER A 1 83 ? -5.943 9.746 16.617 1.00 67.94 83 SER A O 1
ATOM 662 N N . LYS A 1 84 ? -6.595 7.670 17.202 1.00 61.84 84 LYS A N 1
ATOM 663 C CA . LYS A 1 84 ? -5.409 7.354 18.019 1.00 61.84 84 LYS A CA 1
ATOM 664 C C . LYS A 1 84 ? -4.108 7.509 17.216 1.00 61.84 84 LYS A C 1
ATOM 666 O O . LYS A 1 84 ? -4.064 7.206 16.026 1.00 61.84 84 LYS A O 1
ATOM 671 N N . ASP A 1 85 ? -3.029 7.941 17.872 1.00 56.38 85 ASP A N 1
ATOM 672 C CA . ASP A 1 85 ? -1.674 8.103 17.298 1.00 56.38 85 ASP A CA 1
ATOM 673 C C . ASP A 1 85 ? -0.938 6.771 17.030 1.00 56.38 85 ASP A C 1
ATOM 675 O O . ASP A 1 85 ? 0.284 6.710 16.971 1.00 56.38 85 ASP A O 1
ATOM 679 N N . GLU A 1 86 ? -1.669 5.679 16.803 1.00 56.09 86 GLU A N 1
ATOM 680 C CA . GLU A 1 86 ? -1.075 4.402 16.375 1.00 56.09 86 GLU A CA 1
ATOM 681 C C . GLU A 1 86 ? -0.655 4.426 14.892 1.00 56.09 86 GLU A C 1
ATOM 683 O O . GLU A 1 86 ? 0.004 3.510 14.412 1.00 56.09 86 GLU A O 1
ATOM 688 N N . PHE A 1 87 ? -0.998 5.496 14.170 1.00 56.22 87 PHE A N 1
ATOM 689 C CA . PHE A 1 87 ? -0.743 5.672 12.744 1.00 56.22 87 PHE A CA 1
ATOM 690 C C . PHE A 1 87 ? 0.744 5.600 12.356 1.00 56.22 87 PHE A C 1
ATOM 692 O O . PHE A 1 87 ? 1.096 4.821 11.474 1.00 56.22 87 PHE A O 1
ATOM 699 N N . GLU A 1 88 ? 1.620 6.345 13.039 1.00 54.88 88 GLU A N 1
ATOM 700 C CA . GLU A 1 88 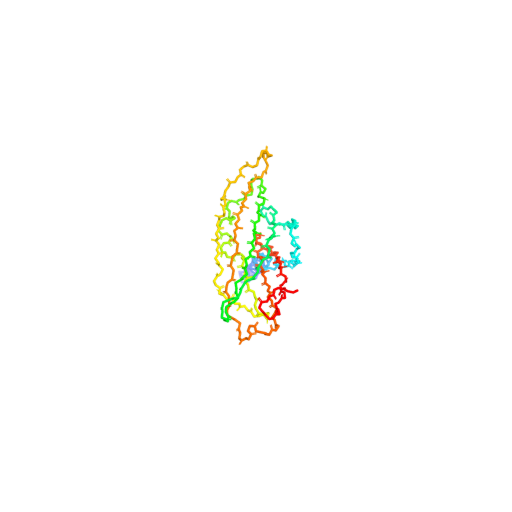? 3.065 6.340 12.743 1.00 54.88 88 GLU A CA 1
ATOM 701 C C . GLU A 1 88 ? 3.698 4.969 13.016 1.00 54.88 88 GLU A C 1
ATOM 703 O O . GLU A 1 88 ? 4.578 4.539 12.281 1.00 54.88 88 GLU A O 1
ATOM 708 N N . LYS A 1 89 ? 3.185 4.225 14.006 1.00 53.44 89 LYS A N 1
ATOM 709 C CA . LYS A 1 89 ? 3.635 2.855 14.304 1.00 53.44 89 LYS A CA 1
ATOM 710 C C . LYS A 1 89 ? 3.134 1.817 13.295 1.00 53.44 89 LYS A C 1
ATOM 712 O O . LYS A 1 89 ? 3.722 0.746 13.196 1.00 53.44 89 LYS A O 1
ATOM 717 N N . ASN A 1 90 ? 2.053 2.114 12.574 1.00 52.66 90 ASN A N 1
ATOM 718 C CA . ASN A 1 90 ? 1.465 1.218 11.579 1.00 52.66 90 ASN A CA 1
ATOM 719 C C . ASN A 1 90 ? 2.005 1.463 10.161 1.00 52.66 90 ASN A C 1
ATOM 721 O O . ASN A 1 90 ? 1.907 0.566 9.333 1.00 52.66 90 ASN A O 1
ATOM 725 N N . LEU A 1 91 ? 2.573 2.635 9.865 1.00 57.81 91 LEU A N 1
ATOM 726 C CA . LEU A 1 91 ? 3.042 2.993 8.520 1.00 57.81 91 LEU A CA 1
ATOM 727 C C . LEU A 1 91 ? 4.200 2.121 8.019 1.00 57.81 91 LEU A C 1
ATOM 729 O O . LEU A 1 91 ? 4.089 1.558 6.930 1.00 57.81 91 LEU A O 1
ATOM 733 N N . ASP A 1 92 ? 5.244 1.943 8.832 1.00 43.69 92 ASP A N 1
ATOM 734 C CA . ASP A 1 92 ? 6.452 1.186 8.452 1.00 43.69 92 ASP A CA 1
ATOM 735 C C . ASP A 1 92 ? 6.198 -0.323 8.260 1.00 43.69 92 ASP A C 1
ATOM 737 O O . ASP A 1 92 ? 7.016 -1.021 7.669 1.00 43.69 92 ASP A O 1
ATOM 741 N N . GLY A 1 93 ? 5.057 -0.844 8.730 1.00 50.78 93 GLY A N 1
ATOM 742 C CA . GLY A 1 93 ? 4.687 -2.261 8.609 1.00 50.78 93 GLY A CA 1
ATOM 743 C C . GLY A 1 93 ? 3.452 -2.546 7.752 1.00 50.78 93 GLY A C 1
ATOM 744 O O . GLY A 1 93 ? 3.081 -3.712 7.604 1.00 50.78 93 GLY A O 1
ATOM 745 N N . ALA A 1 94 ? 2.772 -1.522 7.227 1.00 70.50 94 ALA A N 1
ATOM 746 C CA . ALA A 1 94 ? 1.494 -1.719 6.542 1.00 70.50 94 ALA A CA 1
ATOM 747 C C . ALA A 1 94 ? 1.616 -1.859 5.026 1.00 70.50 94 ALA A C 1
ATOM 749 O O . ALA A 1 94 ? 0.726 -2.475 4.437 1.00 70.50 94 ALA A O 1
ATOM 750 N N . PHE A 1 95 ? 2.667 -1.317 4.401 1.00 79.12 95 PHE A N 1
ATOM 751 C CA . PHE A 1 95 ? 2.865 -1.438 2.958 1.00 79.12 95 PHE A CA 1
ATOM 752 C C . PHE A 1 95 ? 3.804 -2.587 2.587 1.00 79.12 95 PHE A C 1
ATOM 754 O O . PHE A 1 95 ? 4.893 -2.718 3.134 1.00 79.12 95 PHE A O 1
ATOM 761 N N . ILE A 1 96 ? 3.375 -3.412 1.635 1.00 80.00 96 ILE A N 1
ATOM 762 C CA . ILE A 1 96 ? 4.086 -4.610 1.176 1.00 80.00 96 ILE A CA 1
ATOM 763 C C . ILE A 1 96 ? 4.090 -4.620 -0.351 1.00 80.00 96 ILE A C 1
ATOM 765 O O . ILE A 1 96 ? 3.036 -4.416 -0.955 1.00 80.00 96 ILE A O 1
ATOM 769 N N . LEU A 1 97 ? 5.229 -4.927 -0.971 1.00 82.62 97 LEU A N 1
ATOM 770 C CA . LEU A 1 97 ? 5.301 -5.258 -2.392 1.00 82.62 97 LEU A CA 1
ATOM 771 C C . LEU A 1 97 ? 5.213 -6.782 -2.578 1.00 82.62 97 LEU A C 1
ATOM 773 O O . LEU A 1 97 ? 5.897 -7.548 -1.908 1.00 82.62 97 LEU A O 1
ATOM 777 N N . LEU A 1 98 ? 4.353 -7.232 -3.486 1.00 83.06 98 LEU A N 1
ATOM 778 C CA . LEU A 1 98 ? 4.298 -8.618 -3.949 1.00 83.06 98 LEU A CA 1
ATOM 779 C C . LEU A 1 98 ? 4.748 -8.670 -5.408 1.00 83.06 98 LEU A C 1
ATOM 781 O O . LEU A 1 98 ? 4.312 -7.833 -6.203 1.00 83.06 98 LEU A O 1
ATOM 785 N N . VAL A 1 99 ? 5.561 -9.665 -5.752 1.00 82.88 99 VAL A N 1
ATOM 786 C CA . VAL A 1 99 ? 6.110 -9.899 -7.095 1.00 82.88 99 VAL A CA 1
ATOM 787 C C . VAL A 1 99 ? 5.623 -11.261 -7.573 1.00 82.88 99 VAL A C 1
ATOM 789 O O . VAL A 1 99 ? 5.875 -12.267 -6.923 1.00 82.88 99 VAL A O 1
ATOM 792 N N . ASP A 1 100 ? 4.876 -11.297 -8.674 1.00 81.88 100 ASP A N 1
ATOM 793 C CA . ASP A 1 100 ? 4.299 -12.516 -9.258 1.00 81.88 100 ASP A CA 1
ATOM 794 C C . ASP A 1 100 ? 3.533 -13.373 -8.234 1.00 81.88 100 ASP A C 1
ATOM 796 O O . ASP A 1 100 ? 3.631 -14.596 -8.188 1.00 81.88 100 ASP A O 1
ATOM 800 N N . ASP A 1 101 ? 2.752 -12.683 -7.394 1.00 75.31 101 ASP A N 1
ATOM 801 C CA . ASP A 1 101 ? 1.983 -13.228 -6.266 1.00 75.31 101 ASP A CA 1
ATOM 802 C C . ASP A 1 101 ? 2.828 -13.863 -5.137 1.00 75.31 101 ASP A C 1
ATOM 804 O O . ASP A 1 101 ? 2.267 -14.337 -4.143 1.00 75.31 101 ASP A O 1
ATOM 808 N N . LEU A 1 102 ? 4.159 -13.793 -5.223 1.00 72.44 102 LEU A N 1
ATOM 809 C CA . LEU A 1 102 ? 5.089 -14.139 -4.153 1.00 72.44 102 LEU A CA 1
ATOM 810 C C . LEU A 1 102 ? 5.374 -12.919 -3.270 1.00 72.44 102 LEU A C 1
ATOM 812 O O . LEU A 1 102 ? 5.373 -11.767 -3.713 1.00 72.44 102 LEU A O 1
ATOM 816 N N . TYR A 1 103 ? 5.574 -13.183 -1.980 1.00 62.00 103 TYR A N 1
ATOM 817 C CA . TYR A 1 103 ? 5.950 -12.156 -1.020 1.00 62.00 103 TYR A CA 1
ATOM 818 C C . TYR A 1 103 ? 7.419 -11.805 -1.215 1.00 62.00 103 TYR A C 1
ATOM 820 O O . TYR A 1 103 ? 8.272 -12.677 -1.057 1.00 62.00 103 TYR A O 1
ATOM 828 N N . ASP A 1 104 ? 7.698 -10.539 -1.517 1.00 58.19 104 ASP A N 1
ATOM 829 C CA . ASP A 1 104 ? 9.057 -10.032 -1.521 1.00 58.19 104 ASP A CA 1
ATOM 830 C C . ASP A 1 104 ? 9.220 -8.978 -0.421 1.00 58.19 104 ASP A C 1
ATOM 832 O O . ASP A 1 104 ? 8.456 -8.022 -0.303 1.00 58.19 104 ASP A O 1
ATOM 836 N N . THR A 1 105 ? 10.208 -9.196 0.441 1.00 50.78 105 THR A N 1
ATOM 837 C CA . THR A 1 105 ? 10.524 -8.326 1.587 1.00 50.78 105 THR A CA 1
ATOM 838 C C . THR A 1 105 ? 11.476 -7.189 1.216 1.00 50.78 105 THR A C 1
ATOM 840 O O . THR A 1 105 ? 11.998 -6.508 2.100 1.00 50.78 105 THR A O 1
ATOM 843 N N . SER A 1 106 ? 11.765 -6.997 -0.068 1.00 46.88 106 SER A N 1
ATOM 844 C CA . SER A 1 106 ? 12.819 -6.100 -0.519 1.00 46.88 106 SER A CA 1
ATOM 845 C C . SER A 1 106 ? 12.429 -4.614 -0.394 1.00 46.88 106 SER A C 1
ATOM 847 O O . SER A 1 106 ? 11.603 -4.051 -1.107 1.00 46.88 106 SER A O 1
ATOM 849 N N . GLY A 1 107 ? 13.047 -3.966 0.598 1.00 48.09 107 GLY A N 1
ATOM 850 C CA . GLY A 1 107 ? 13.524 -2.588 0.479 1.00 48.09 107 GLY A CA 1
ATOM 851 C C . GLY A 1 107 ? 12.496 -1.460 0.446 1.00 48.09 107 GLY A C 1
ATOM 852 O O . GLY A 1 107 ? 12.845 -0.398 -0.059 1.00 48.09 107 GLY A O 1
ATOM 853 N N . GLY A 1 108 ? 11.282 -1.643 0.975 1.00 53.12 108 GLY A N 1
ATOM 854 C CA . GLY A 1 108 ? 10.328 -0.542 1.140 1.00 53.12 108 GLY A CA 1
ATOM 855 C C . GLY A 1 108 ? 10.952 0.618 1.926 1.00 53.12 108 GLY A C 1
ATOM 856 O O . GLY A 1 108 ? 11.076 0.547 3.146 1.00 53.12 108 GLY A O 1
ATOM 857 N N . LYS A 1 109 ? 11.382 1.676 1.235 1.00 59.94 109 LYS A N 1
ATOM 858 C CA . LYS A 1 109 ? 11.874 2.914 1.835 1.00 59.94 109 LYS A CA 1
ATOM 859 C C . LYS A 1 109 ? 10.712 3.885 1.957 1.00 59.94 109 LYS A C 1
ATOM 861 O O . LYS A 1 109 ? 10.029 4.202 0.982 1.00 59.94 109 LYS A O 1
ATOM 866 N N . TYR A 1 110 ? 10.512 4.350 3.182 1.00 59.47 110 TYR A N 1
ATOM 867 C CA . TYR A 1 110 ? 9.519 5.346 3.536 1.00 59.47 110 TYR A CA 1
ATOM 868 C C . TYR A 1 110 ? 10.214 6.687 3.759 1.00 59.47 110 TYR A C 1
ATOM 870 O O . TYR A 1 110 ? 11.025 6.822 4.675 1.00 59.47 110 TYR A O 1
ATOM 878 N N . GLU A 1 111 ? 9.906 7.681 2.926 1.00 62.19 111 GLU A N 1
ATOM 879 C CA . GLU A 1 111 ? 10.408 9.041 3.114 1.00 62.19 111 GLU A CA 1
ATOM 880 C C . GLU A 1 111 ? 9.237 9.997 3.352 1.00 62.19 111 GLU A C 1
ATOM 882 O O . GLU A 1 111 ? 8.446 10.300 2.454 1.00 62.19 111 GLU A O 1
ATOM 887 N N . LEU A 1 112 ? 9.109 10.471 4.594 1.00 59.78 112 LEU A N 1
ATOM 888 C CA . LEU A 1 112 ? 8.155 11.517 4.957 1.00 59.78 112 LEU A CA 1
ATOM 889 C C . LEU A 1 112 ? 8.516 12.796 4.208 1.00 59.78 112 LEU A C 1
ATOM 891 O O . LEU A 1 112 ? 9.521 13.432 4.511 1.00 59.78 112 LEU A O 1
ATOM 895 N N . LYS A 1 113 ? 7.662 13.204 3.269 1.00 57.75 113 LYS A N 1
ATOM 896 C CA . LYS A 1 113 ? 7.821 14.487 2.585 1.00 57.75 113 LYS A CA 1
ATOM 897 C C . LYS A 1 113 ? 7.486 15.627 3.532 1.00 57.75 113 LYS A C 1
ATOM 899 O O . LYS A 1 113 ? 8.223 16.600 3.571 1.00 57.75 113 LYS A O 1
ATOM 904 N N . ASN A 1 114 ? 6.401 15.488 4.300 1.00 55.34 114 ASN A N 1
ATOM 905 C CA . ASN A 1 114 ? 5.984 16.442 5.322 1.00 55.34 114 ASN A CA 1
ATOM 906 C C . ASN A 1 114 ? 5.110 15.747 6.370 1.00 55.34 114 ASN A C 1
ATOM 908 O O . ASN A 1 114 ? 4.004 15.284 6.083 1.00 55.34 114 ASN A O 1
ATOM 912 N N . SER A 1 115 ? 5.611 15.661 7.598 1.00 51.06 115 SER A N 1
ATOM 913 C CA . SER A 1 115 ? 5.051 14.761 8.606 1.00 51.06 115 SER A CA 1
ATOM 914 C C . SER A 1 115 ? 3.787 15.260 9.293 1.00 51.06 115 SER A C 1
ATOM 916 O O . SER A 1 115 ? 3.104 14.450 9.907 1.00 51.06 115 SER A O 1
ATOM 918 N N . LYS A 1 116 ? 3.423 16.545 9.199 1.00 51.31 116 LYS A N 1
ATOM 919 C CA . LYS A 1 116 ? 2.165 17.031 9.781 1.00 51.31 116 LYS A CA 1
ATOM 920 C C . LYS A 1 116 ? 1.791 18.419 9.280 1.00 51.31 116 LYS A C 1
ATOM 922 O O . LYS A 1 116 ? 2.411 19.405 9.670 1.00 51.31 116 LYS A O 1
ATOM 927 N N . TYR A 1 117 ? 0.713 18.523 8.511 1.00 45.50 117 TYR A N 1
ATOM 928 C CA . TYR A 1 117 ? 0.049 19.806 8.284 1.00 45.50 117 TYR A CA 1
ATOM 929 C C . TYR A 1 117 ? -1.346 19.797 8.891 1.00 45.50 117 TYR A C 1
ATOM 931 O O . TYR A 1 117 ? -2.181 18.957 8.550 1.00 45.50 117 TYR A O 1
ATOM 939 N N . LYS A 1 118 ? -1.619 20.779 9.756 1.00 45.78 118 LYS A N 1
ATOM 940 C CA . LYS A 1 118 ? -2.994 21.143 10.096 1.00 45.78 118 LYS A CA 1
ATOM 941 C C . LYS A 1 118 ? -3.566 21.894 8.904 1.00 45.78 118 LYS A C 1
ATOM 943 O O . LYS A 1 118 ? -3.133 23.006 8.607 1.00 45.78 118 LYS A O 1
ATOM 948 N N . THR A 1 119 ? -4.499 21.281 8.188 1.00 42.62 119 THR A N 1
ATOM 949 C CA . THR A 1 119 ? -5.207 21.978 7.113 1.00 42.62 119 THR A CA 1
ATOM 950 C C . THR A 1 119 ? -6.060 23.104 7.700 1.00 42.62 119 THR A C 1
ATOM 952 O O . THR A 1 119 ? -6.535 22.998 8.827 1.00 42.62 119 THR A O 1
ATOM 955 N N . ALA A 1 120 ? -6.293 24.177 6.937 1.00 41.34 120 ALA A N 1
ATOM 956 C CA . ALA A 1 120 ? -7.130 25.306 7.371 1.00 41.34 120 ALA A CA 1
ATOM 957 C C . ALA A 1 120 ? -8.580 24.893 7.730 1.00 41.34 120 ALA A C 1
ATOM 959 O O . ALA A 1 120 ? -9.278 25.613 8.438 1.00 41.34 120 ALA A O 1
ATOM 960 N N . SER A 1 121 ? -9.016 23.702 7.298 1.00 45.16 121 SER A N 1
ATOM 961 C CA . SER A 1 121 ? -10.176 23.001 7.852 1.00 45.16 121 SER A CA 1
ATOM 962 C C . SER A 1 121 ? -9.758 22.281 9.143 1.00 45.16 121 SER A C 1
ATOM 964 O O . SER A 1 121 ? -8.928 21.375 9.136 1.00 45.16 121 SER A O 1
ATOM 966 N N . VAL A 1 122 ? -10.353 22.690 10.263 1.00 44.25 122 VAL A N 1
ATOM 967 C CA . VAL A 1 122 ? -10.017 22.347 11.665 1.00 44.25 122 VAL A CA 1
ATOM 968 C C . VAL A 1 122 ? -10.271 20.863 12.043 1.00 44.25 122 VAL A C 1
ATOM 970 O O . VAL A 1 122 ? -10.480 20.528 13.212 1.00 44.25 122 VAL A O 1
ATOM 973 N N . THR A 1 123 ? -10.300 19.951 11.070 1.00 53.94 123 THR A N 1
ATOM 974 C CA . THR A 1 123 ? -10.887 18.608 11.216 1.00 53.94 123 THR A CA 1
ATOM 975 C C . THR A 1 123 ? -9.966 17.447 10.849 1.00 53.94 123 THR A C 1
ATOM 977 O O . THR A 1 123 ? -10.298 16.319 11.213 1.00 53.94 123 THR A O 1
ATOM 980 N N . TYR A 1 124 ? -8.825 17.689 10.192 1.00 55.38 124 TYR A N 1
ATOM 981 C CA . TYR A 1 124 ? -7.924 16.621 9.748 1.00 55.38 124 TYR A CA 1
ATOM 982 C C . TYR A 1 124 ? -6.442 16.966 9.950 1.00 55.38 124 TYR A C 1
ATOM 984 O O . TYR A 1 124 ? -6.028 18.101 9.707 1.00 55.38 124 TYR A O 1
ATOM 992 N N . ASP A 1 125 ? -5.647 15.969 10.349 1.00 73.94 125 ASP A N 1
ATOM 993 C CA . ASP A 1 125 ? -4.184 16.012 10.224 1.00 73.94 125 ASP A CA 1
ATOM 994 C C . ASP A 1 125 ? -3.806 15.406 8.862 1.00 73.94 125 ASP A C 1
ATOM 996 O O . ASP A 1 125 ? -4.261 14.311 8.521 1.00 73.94 125 ASP A O 1
ATOM 1000 N N . LYS A 1 126 ? -2.998 16.111 8.064 1.00 80.75 126 LYS A N 1
ATOM 1001 C CA . LYS A 1 126 ? -2.526 15.630 6.757 1.00 80.75 126 LYS A CA 1
ATOM 1002 C C . LYS A 1 126 ? -1.088 15.124 6.857 1.00 80.75 126 LYS A C 1
ATOM 1004 O O . LYS A 1 126 ? -0.214 15.859 7.319 1.00 80.75 126 LYS A O 1
ATOM 1009 N N . TYR A 1 127 ? -0.870 13.908 6.365 1.00 78.50 127 TYR A N 1
ATOM 1010 C CA . TYR A 1 127 ? 0.429 13.251 6.250 1.00 78.50 127 TYR A CA 1
ATOM 1011 C C . TYR A 1 127 ? 0.755 12.999 4.782 1.00 78.50 127 TYR A C 1
ATOM 1013 O O . TYR A 1 127 ? -0.095 12.504 4.040 1.00 78.50 127 TYR A O 1
ATOM 1021 N N . GLU A 1 128 ? 1.980 13.319 4.373 1.00 83.44 128 GLU A N 1
ATOM 1022 C CA . GLU A 1 128 ? 2.467 13.096 3.012 1.00 83.44 128 GLU A CA 1
ATOM 1023 C C . GLU A 1 128 ? 3.811 12.375 3.040 1.00 83.44 128 GLU A C 1
ATOM 1025 O O . GLU A 1 128 ? 4.739 12.785 3.745 1.00 83.44 128 GLU A O 1
ATOM 1030 N N . ALA A 1 129 ? 3.929 11.321 2.239 1.00 81.50 129 ALA A N 1
ATOM 1031 C CA . ALA A 1 129 ? 5.166 10.569 2.098 1.00 81.50 129 ALA A CA 1
ATOM 1032 C C . ALA A 1 129 ? 5.371 10.094 0.663 1.00 81.50 129 ALA A C 1
ATOM 1034 O O . ALA A 1 129 ? 4.413 9.952 -0.099 1.00 81.50 129 ALA A O 1
ATOM 1035 N N . ARG A 1 130 ? 6.628 9.818 0.326 1.00 85.31 130 ARG A N 1
ATOM 1036 C CA . ARG A 1 130 ? 7.006 9.039 -0.847 1.00 85.31 130 ARG A CA 1
ATOM 1037 C C . ARG A 1 130 ? 7.269 7.605 -0.398 1.00 85.31 130 ARG A C 1
ATOM 1039 O O . ARG A 1 130 ? 8.022 7.381 0.549 1.00 85.31 130 ARG A O 1
ATOM 1046 N N . LEU A 1 131 ? 6.622 6.654 -1.060 1.00 84.31 131 LEU A N 1
ATOM 1047 C CA . LEU A 1 131 ? 6.879 5.228 -0.903 1.00 84.31 131 LEU A CA 1
ATOM 1048 C C . LEU A 1 131 ? 7.757 4.783 -2.067 1.00 84.31 131 LEU A C 1
ATOM 1050 O O . LEU A 1 131 ? 7.437 5.096 -3.214 1.00 84.31 131 LEU A O 1
ATOM 1054 N N . SER A 1 132 ? 8.829 4.059 -1.766 1.00 84.94 132 SER A N 1
ATOM 1055 C CA . SER A 1 132 ? 9.728 3.485 -2.763 1.00 84.94 132 SER A CA 1
ATOM 1056 C C . SER A 1 132 ? 9.956 2.011 -2.447 1.00 84.94 132 SER A C 1
ATOM 1058 O O . SER A 1 132 ? 10.306 1.682 -1.316 1.00 84.94 132 SER A O 1
ATOM 1060 N N . PHE A 1 133 ? 9.736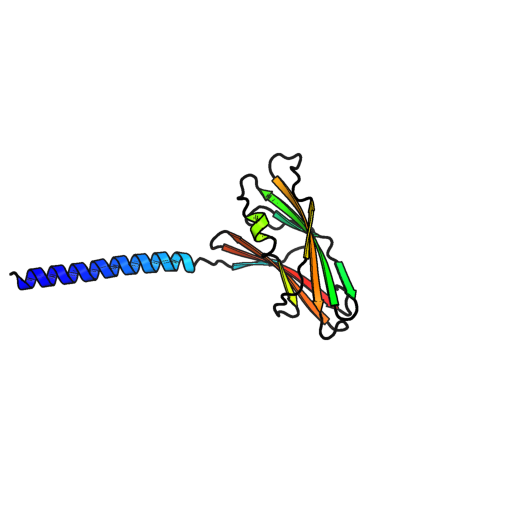 1.119 -3.409 1.00 85.19 133 PHE A N 1
ATOM 1061 C CA . PHE A 1 133 ? 10.001 -0.316 -3.267 1.00 85.19 133 PHE A CA 1
ATOM 1062 C C . PHE A 1 133 ? 10.953 -0.756 -4.362 1.00 85.19 133 PHE A C 1
ATOM 1064 O O . PHE A 1 133 ? 10.656 -0.528 -5.533 1.00 85.19 133 PHE A O 1
ATOM 1071 N N . SER A 1 134 ? 12.044 -1.420 -3.994 1.00 84.12 134 SER A N 1
ATOM 1072 C CA . SER A 1 134 ? 13.030 -1.914 -4.953 1.00 84.12 134 SER A CA 1
ATOM 1073 C C . SER A 1 134 ? 13.177 -3.421 -4.829 1.00 84.12 134 SER A C 1
ATOM 1075 O O . SER A 1 134 ? 13.403 -3.925 -3.733 1.00 84.12 134 SER A O 1
ATOM 1077 N N . THR A 1 135 ? 13.050 -4.129 -5.950 1.00 82.56 135 THR A N 1
ATOM 1078 C CA . THR A 1 135 ? 13.135 -5.594 -6.027 1.00 82.56 135 THR A CA 1
ATOM 1079 C C . THR A 1 135 ? 13.918 -6.032 -7.261 1.00 82.56 135 THR A C 1
ATOM 1081 O O . THR A 1 135 ? 13.893 -5.362 -8.295 1.00 82.56 135 THR A O 1
ATOM 1084 N N . ASN A 1 136 ? 14.602 -7.174 -7.166 1.00 83.75 136 ASN A N 1
ATOM 1085 C CA . ASN A 1 136 ? 15.232 -7.808 -8.318 1.00 83.75 136 ASN A CA 1
ATOM 1086 C C . ASN A 1 136 ? 14.231 -8.709 -9.040 1.00 83.75 136 ASN A C 1
ATOM 1088 O O . ASN A 1 136 ? 13.580 -9.549 -8.426 1.00 83.75 136 ASN A O 1
ATOM 1092 N N . LEU A 1 137 ? 14.164 -8.571 -10.361 1.00 80.44 137 LEU A N 1
ATOM 1093 C CA . LEU A 1 137 ? 13.366 -9.436 -11.220 1.00 80.44 137 LEU A CA 1
ATOM 1094 C C . LEU A 1 137 ? 14.275 -10.450 -11.917 1.00 80.44 137 LEU A C 1
ATOM 1096 O O . LEU A 1 137 ? 15.264 -10.067 -12.545 1.00 80.44 137 LEU A O 1
ATOM 1100 N N . ASP A 1 138 ? 13.900 -11.732 -11.880 1.00 78.94 138 ASP A N 1
ATOM 1101 C CA . ASP A 1 138 ? 14.645 -12.819 -12.541 1.00 78.94 138 ASP A CA 1
ATOM 1102 C C . ASP A 1 138 ? 14.836 -12.572 -14.049 1.00 78.94 138 ASP A C 1
ATOM 1104 O O . ASP A 1 138 ? 15.844 -12.964 -14.639 1.00 78.94 138 ASP A O 1
ATOM 1108 N N . ASN A 1 139 ? 13.875 -11.895 -14.687 1.00 82.31 139 ASN A N 1
ATOM 1109 C CA . ASN A 1 139 ? 13.954 -11.476 -16.081 1.00 82.31 139 ASN A CA 1
ATOM 1110 C C . ASN A 1 139 ? 13.275 -10.117 -16.285 1.00 82.31 139 ASN A C 1
ATOM 1112 O O . ASN A 1 139 ? 12.131 -10.059 -16.716 1.00 82.31 139 ASN A O 1
ATOM 1116 N N . ILE A 1 140 ? 13.995 -9.013 -16.079 1.00 79.69 140 ILE A N 1
ATOM 1117 C CA . ILE A 1 140 ? 13.437 -7.651 -16.197 1.00 79.69 140 ILE A CA 1
ATOM 1118 C C . ILE A 1 140 ? 12.807 -7.318 -17.564 1.00 79.69 140 ILE A C 1
ATOM 1120 O O . ILE A 1 140 ? 11.977 -6.417 -17.669 1.00 79.69 140 ILE A O 1
ATOM 1124 N N . LYS A 1 141 ? 13.187 -8.044 -18.625 1.00 82.69 141 LYS A N 1
ATOM 1125 C CA . LYS A 1 141 ? 12.591 -7.905 -19.965 1.00 82.69 141 LYS A CA 1
ATOM 1126 C C . LYS A 1 141 ? 11.265 -8.657 -20.116 1.00 82.69 141 LYS A C 1
ATOM 1128 O O . LYS A 1 141 ? 10.611 -8.530 -21.146 1.00 82.69 141 LYS A O 1
ATOM 1133 N N . GLY A 1 142 ? 10.916 -9.479 -19.135 1.00 83.69 142 GLY A N 1
ATOM 1134 C CA . GLY A 1 142 ? 9.693 -10.255 -19.076 1.00 83.69 142 GLY A CA 1
ATOM 1135 C C . GLY A 1 142 ? 8.501 -9.454 -18.562 1.00 83.69 142 GLY A C 1
ATOM 1136 O O . GLY A 1 142 ? 8.585 -8.263 -18.257 1.00 83.69 142 GLY A O 1
ATOM 1137 N N . LYS A 1 143 ? 7.370 -10.156 -18.480 1.00 88.69 143 LYS A N 1
ATOM 1138 C CA . LYS A 1 143 ? 6.130 -9.637 -17.910 1.00 88.69 143 LYS A CA 1
ATOM 1139 C C . LYS A 1 143 ? 6.044 -10.036 -16.449 1.00 88.69 143 LYS A C 1
ATOM 1141 O O . LYS A 1 143 ? 6.074 -11.228 -16.157 1.00 88.69 143 LYS A O 1
ATOM 1146 N N . HIS A 1 144 ? 5.847 -9.053 -15.583 1.00 85.62 144 HIS A N 1
ATOM 1147 C CA . HIS A 1 144 ? 5.715 -9.251 -14.146 1.00 85.62 144 HIS A CA 1
ATOM 1148 C C . HIS A 1 144 ? 4.429 -8.625 -13.620 1.00 85.62 144 HIS A C 1
ATOM 1150 O O . HIS A 1 144 ? 3.976 -7.568 -14.079 1.00 85.62 144 HIS A O 1
ATOM 1156 N N . LYS A 1 145 ? 3.825 -9.291 -12.639 1.00 88.25 145 LYS A N 1
ATOM 1157 C CA . LYS A 1 145 ? 2.685 -8.783 -11.879 1.00 88.25 145 LYS A CA 1
ATOM 1158 C C . LYS A 1 145 ? 3.183 -8.304 -10.533 1.00 88.25 145 LYS A C 1
ATOM 1160 O O . LYS A 1 145 ? 3.506 -9.104 -9.662 1.00 88.25 145 LYS A O 1
ATOM 1165 N N . LEU A 1 146 ? 3.192 -6.998 -10.347 1.00 87.62 146 LEU A N 1
ATOM 1166 C CA . LEU A 1 146 ? 3.533 -6.381 -9.080 1.00 87.62 146 LEU A CA 1
ATOM 1167 C C . LEU A 1 146 ? 2.245 -5.972 -8.359 1.00 87.62 146 LEU A C 1
ATOM 1169 O O . LEU A 1 146 ? 1.230 -5.635 -8.978 1.00 87.62 146 LEU A O 1
ATOM 1173 N N . LYS A 1 147 ? 2.246 -6.031 -7.031 1.00 87.56 147 LYS A N 1
ATOM 1174 C CA . LYS A 1 147 ? 1.113 -5.574 -6.224 1.00 87.56 147 LYS A CA 1
ATOM 1175 C C . LYS A 1 147 ? 1.606 -4.913 -4.954 1.00 87.56 147 LYS A C 1
ATOM 1177 O O . LYS A 1 147 ? 2.146 -5.589 -4.085 1.00 87.56 147 LYS A O 1
ATOM 1182 N N . VAL A 1 148 ? 1.340 -3.619 -4.820 1.00 86.81 148 VAL A N 1
ATOM 1183 C CA . VAL A 1 148 ? 1.532 -2.921 -3.546 1.00 86.81 148 VAL A CA 1
ATOM 1184 C C . VAL A 1 148 ? 0.289 -3.124 -2.698 1.00 86.81 148 VAL A C 1
ATOM 1186 O O . VAL A 1 148 ? -0.833 -2.962 -3.169 1.00 86.81 148 VAL A O 1
ATOM 1189 N N . VAL A 1 149 ? 0.468 -3.526 -1.452 1.00 85.69 149 VAL A N 1
ATOM 1190 C CA . VAL A 1 149 ? -0.604 -3.855 -0.519 1.00 85.69 149 VAL A CA 1
ATOM 1191 C C . VAL A 1 149 ? -0.484 -2.962 0.695 1.00 85.69 149 VAL A C 1
ATOM 1193 O O . VAL A 1 149 ? 0.579 -2.927 1.289 1.00 85.69 149 VAL A O 1
ATOM 1196 N N . TYR A 1 150 ? -1.579 -2.326 1.099 1.00 85.06 150 TYR A N 1
ATOM 1197 C CA . TYR A 1 150 ? -1.723 -1.690 2.401 1.00 85.06 150 TYR A CA 1
ATOM 1198 C C . TYR A 1 150 ? -2.641 -2.529 3.295 1.00 85.06 150 TYR A C 1
ATOM 1200 O O . TYR A 1 150 ? -3.774 -2.851 2.919 1.00 85.06 150 TYR A O 1
ATOM 1208 N N . LEU A 1 151 ? -2.150 -2.905 4.474 1.00 82.31 151 LEU A N 1
ATOM 1209 C CA . LEU A 1 151 ? -2.911 -3.635 5.485 1.00 82.31 151 LEU A CA 1
ATOM 1210 C C . LEU A 1 151 ? -3.405 -2.679 6.572 1.00 82.31 151 LEU A C 1
ATOM 1212 O O . LEU A 1 151 ? -2.681 -2.341 7.505 1.00 82.31 151 LEU A O 1
ATOM 1216 N N . ASP A 1 152 ? -4.671 -2.289 6.470 1.00 79.88 152 ASP A N 1
ATOM 1217 C CA . ASP A 1 152 ? -5.356 -1.479 7.469 1.00 79.88 152 ASP A CA 1
ATOM 1218 C C . ASP A 1 152 ? -5.887 -2.364 8.602 1.00 79.88 152 ASP A C 1
ATOM 1220 O O . ASP A 1 152 ? -6.749 -3.228 8.395 1.00 79.88 152 ASP A O 1
ATOM 1224 N N . ARG A 1 153 ? -5.360 -2.158 9.809 1.00 74.06 153 ARG A N 1
ATOM 1225 C CA . ARG A 1 153 ? -5.726 -2.911 11.011 1.00 74.06 153 ARG A CA 1
ATOM 1226 C C . ARG A 1 153 ? -6.527 -2.031 11.960 1.00 74.06 153 ARG A C 1
ATOM 1228 O O . ARG A 1 153 ? -6.014 -1.040 12.468 1.00 74.06 153 ARG A O 1
ATOM 1235 N N . ASN A 1 154 ? -7.755 -2.447 12.268 1.00 71.81 154 ASN A N 1
ATOM 1236 C CA . ASN A 1 154 ? -8.596 -1.822 13.290 1.00 71.81 154 ASN A CA 1
ATOM 1237 C C . ASN A 1 154 ? -9.119 -2.878 14.270 1.00 71.81 154 ASN A C 1
ATOM 1239 O O . ASN A 1 154 ? -10.196 -3.454 14.081 1.00 71.81 154 ASN A O 1
ATOM 1243 N N . GLY A 1 155 ? -8.329 -3.174 15.304 1.00 65.81 155 GLY A N 1
ATOM 1244 C CA . GLY A 1 155 ? -8.618 -4.276 16.221 1.00 65.81 155 GLY A CA 1
ATOM 1245 C C . GLY A 1 155 ? -8.657 -5.616 15.478 1.00 65.81 155 GLY A C 1
ATOM 1246 O O . GLY A 1 155 ? -7.663 -6.015 14.875 1.00 65.81 155 GLY A O 1
ATOM 1247 N N . HIS A 1 156 ? -9.807 -6.293 15.505 1.00 52.44 156 HIS A N 1
ATOM 1248 C CA . HIS A 1 156 ? -10.013 -7.579 14.824 1.00 52.44 156 HIS A CA 1
ATOM 1249 C C . HIS A 1 156 ? -10.380 -7.441 13.336 1.00 52.44 156 HIS A C 1
ATOM 1251 O O . HIS A 1 156 ? -10.374 -8.430 12.617 1.00 52.44 156 HIS A O 1
ATOM 1257 N N . LYS A 1 157 ? -10.640 -6.230 12.827 1.00 67.94 157 LYS A N 1
ATOM 1258 C CA . LYS A 1 157 ? -10.993 -6.015 11.415 1.00 67.94 157 LYS A CA 1
ATOM 1259 C C . LYS A 1 157 ? -9.747 -5.724 10.587 1.00 67.94 157 LYS A C 1
ATOM 1261 O O . LYS A 1 157 ? -8.966 -4.835 10.937 1.00 67.94 157 LYS A O 1
ATOM 1266 N N . LEU A 1 158 ? -9.584 -6.452 9.481 1.00 75.62 158 LEU A N 1
ATOM 1267 C CA . LEU A 1 158 ? -8.466 -6.292 8.554 1.00 75.62 158 LEU A CA 1
ATOM 1268 C C . LEU A 1 158 ? -8.997 -5.859 7.188 1.00 75.62 158 LEU A C 1
ATOM 1270 O O . LEU A 1 158 ? -9.760 -6.578 6.543 1.00 75.62 158 LEU A O 1
ATOM 1274 N N . LYS A 1 159 ? -8.570 -4.698 6.706 1.00 81.81 159 LYS A N 1
ATOM 1275 C CA . LYS A 1 159 ? -8.869 -4.256 5.345 1.00 81.81 159 LYS A CA 1
ATOM 1276 C C . LYS A 1 159 ? -7.578 -4.241 4.533 1.00 81.81 159 LYS A C 1
ATOM 1278 O O . LYS A 1 159 ? -6.622 -3.550 4.859 1.00 81.81 159 LYS A O 1
ATOM 1283 N N . LYS A 1 160 ? -7.548 -5.040 3.471 1.00 87.06 160 LYS A N 1
ATOM 1284 C CA . LYS A 1 160 ? -6.457 -5.105 2.503 1.00 87.06 160 LYS A CA 1
ATOM 1285 C C . LYS A 1 160 ? -6.785 -4.193 1.331 1.00 87.06 160 LYS A C 1
ATOM 1287 O O . LYS A 1 160 ? -7.638 -4.531 0.510 1.00 87.06 160 LYS A O 1
ATOM 1292 N N . LEU A 1 161 ? -6.080 -3.079 1.233 1.00 88.25 161 LEU A N 1
ATOM 1293 C CA . LEU A 1 161 ? -6.068 -2.248 0.040 1.00 88.25 161 LEU A CA 1
ATOM 1294 C C . LEU A 1 161 ? -4.919 -2.724 -0.853 1.00 88.25 161 LEU A C 1
ATOM 1296 O O . LEU A 1 161 ? -3.855 -3.070 -0.343 1.00 88.25 161 LEU A O 1
ATOM 1300 N N . TYR A 1 162 ? -5.117 -2.819 -2.165 1.00 90.19 162 TYR A N 1
ATOM 1301 C CA . TYR A 1 162 ? -4.055 -3.260 -3.070 1.00 90.19 162 TYR A CA 1
ATOM 1302 C C . TYR A 1 162 ? -4.045 -2.502 -4.394 1.00 90.19 162 TYR A C 1
ATOM 1304 O O . TYR A 1 162 ? -5.084 -2.322 -5.013 1.00 90.19 162 TYR A O 1
ATOM 1312 N N . LEU A 1 163 ? -2.860 -2.108 -4.846 1.00 90.62 163 LEU A N 1
ATOM 1313 C CA . LEU A 1 163 ? -2.607 -1.468 -6.129 1.00 90.62 163 LEU A CA 1
ATOM 1314 C C . LEU A 1 163 ? -1.962 -2.495 -7.074 1.00 90.62 163 LEU A C 1
ATOM 1316 O O . LEU A 1 163 ? -0.801 -2.857 -6.857 1.00 90.62 163 LEU A O 1
ATOM 1320 N N . PRO A 1 164 ? -2.692 -3.019 -8.074 1.00 91.06 164 PRO A N 1
ATOM 1321 C CA . PRO A 1 164 ? -2.106 -3.878 -9.093 1.00 91.06 164 PRO A CA 1
ATOM 1322 C C . PRO A 1 164 ? -1.250 -3.049 -10.058 1.00 91.06 164 PRO A C 1
ATOM 1324 O O . PRO A 1 164 ? -1.677 -2.005 -10.540 1.00 91.06 164 PRO A O 1
ATOM 1327 N N . ILE A 1 165 ? -0.049 -3.535 -10.360 1.00 89.06 165 ILE A N 1
ATOM 1328 C CA . ILE A 1 165 ? 0.909 -2.897 -11.263 1.00 89.06 165 ILE A CA 1
ATOM 1329 C C . ILE A 1 165 ? 1.385 -3.968 -12.242 1.00 89.06 165 ILE A C 1
ATOM 1331 O O . ILE A 1 165 ? 1.856 -5.032 -11.838 1.00 89.06 165 ILE A O 1
ATOM 1335 N N . ARG A 1 166 ? 1.245 -3.721 -13.542 1.00 89.00 166 ARG A N 1
ATOM 1336 C CA . ARG A 1 166 ? 1.799 -4.607 -14.570 1.00 89.00 166 ARG A CA 1
ATOM 1337 C C . ARG A 1 166 ? 3.087 -4.006 -15.080 1.00 89.00 166 ARG A C 1
ATOM 1339 O O . ARG A 1 166 ? 3.129 -2.815 -15.360 1.00 89.00 166 ARG A O 1
ATOM 1346 N N . VAL A 1 167 ? 4.111 -4.839 -15.196 1.00 85.38 167 VAL A N 1
ATOM 1347 C CA . VAL A 1 167 ? 5.405 -4.444 -15.741 1.00 85.38 167 VAL A CA 1
ATOM 1348 C C . VAL A 1 167 ? 5.702 -5.295 -16.964 1.00 85.38 167 VAL A C 1
ATOM 1350 O O . VAL A 1 167 ? 5.575 -6.517 -16.909 1.00 85.38 167 VAL A O 1
ATOM 1353 N N . ASP A 1 168 ? 6.086 -4.649 -18.060 1.00 87.19 168 ASP A N 1
ATOM 1354 C CA . ASP A 1 168 ? 6.548 -5.289 -19.291 1.00 87.19 168 ASP A CA 1
ATOM 1355 C C . ASP A 1 168 ? 7.811 -4.570 -19.772 1.00 87.19 168 ASP A C 1
ATOM 1357 O O . ASP A 1 168 ? 7.826 -3.346 -19.932 1.00 87.19 168 ASP A O 1
ATOM 1361 N N . GLY A 1 169 ? 8.907 -5.311 -19.933 1.00 82.81 169 GLY A N 1
ATOM 1362 C CA . GLY A 1 169 ? 10.178 -4.732 -20.368 1.00 82.81 169 GLY A CA 1
ATOM 1363 C C . GLY A 1 169 ? 10.749 -3.679 -19.409 1.00 82.81 169 GLY A C 1
ATOM 1364 O O . GLY A 1 169 ? 11.383 -2.726 -19.865 1.00 82.81 169 GLY A O 1
ATOM 1365 N N . GLY A 1 170 ? 10.483 -3.805 -18.105 1.00 78.62 170 GLY A N 1
ATOM 1366 C CA . GLY A 1 170 ? 10.919 -2.846 -17.088 1.00 78.62 170 GLY A CA 1
ATOM 1367 C C . GLY A 1 170 ? 10.090 -1.558 -17.008 1.00 78.62 170 GLY A C 1
ATOM 1368 O O . GLY A 1 170 ? 10.499 -0.611 -16.346 1.00 78.62 170 GLY A O 1
ATOM 1369 N N . LYS A 1 171 ? 8.933 -1.487 -17.675 1.00 84.00 171 LYS A N 1
ATOM 1370 C CA . LYS A 1 171 ? 8.038 -0.320 -17.635 1.00 84.00 171 LYS A CA 1
ATOM 1371 C C . LYS A 1 171 ? 6.649 -0.708 -17.163 1.00 84.00 171 LYS A C 1
ATOM 1373 O O . LYS A 1 171 ? 6.196 -1.812 -17.453 1.00 84.00 171 LYS A O 1
ATOM 1378 N N . ILE A 1 172 ? 5.969 0.208 -16.478 1.00 85.81 172 ILE A N 1
ATOM 1379 C CA . ILE A 1 172 ? 4.555 0.037 -16.125 1.00 85.81 172 ILE A CA 1
ATOM 1380 C C . ILE A 1 172 ? 3.706 0.085 -17.406 1.00 85.81 172 ILE A C 1
ATOM 1382 O O . ILE A 1 172 ? 3.920 0.965 -18.243 1.00 85.81 172 ILE A O 1
ATOM 1386 N N . VAL A 1 173 ? 2.759 -0.849 -17.550 1.00 84.12 173 VAL A N 1
ATOM 1387 C CA . VAL A 1 173 ? 1.846 -0.983 -18.706 1.00 84.12 173 VAL A CA 1
ATOM 1388 C C . VAL A 1 173 ? 0.385 -1.166 -18.315 1.00 84.12 173 VAL A C 1
ATOM 1390 O O . VAL A 1 173 ? 0.110 -1.706 -17.219 1.00 84.12 173 VAL A O 1
#

Foldseek 3Di:
DVVVVVVVVVVVVVVVVVVVVVVVVVVVVVLVVLADEAEAEADAPDWDAFPFATKHKYDWFWADDDQKIKIKIKIKGWGWPPRDPCVVVQVVPFKFKDKQNHGDPADWDKAWPDQWDCPPPNTTTMTMIMTMGMDGDPDLQAKMWMKIWGWGDDNSYTYIYIYIFIHHNSGTD

Radius of gyration: 24.83 Å; chains: 1; bounding box: 48×66×74 Å

Organism: Mammaliicoccus sciuri (NCBI:txid1296)

pLDDT: mean 75.04, std 14.31, range [41.34, 94.31]